Protein AF-A0A4V6CCS2-F1 (afdb_monomer_lite)

Structure (mmCIF, N/CA/C/O backbone):
data_AF-A0A4V6CCS2-F1
#
_entry.id   AF-A0A4V6CCS2-F1
#
loop_
_atom_site.group_PDB
_atom_site.id
_atom_site.type_symbol
_atom_site.label_atom_id
_atom_site.label_alt_id
_atom_site.label_comp_id
_atom_site.label_asym_id
_atom_site.label_entity_id
_atom_site.label_seq_id
_atom_site.pdbx_PDB_ins_code
_atom_site.Cartn_x
_atom_site.Cartn_y
_atom_site.Cartn_z
_atom_site.occupancy
_atom_site.B_iso_or_equiv
_atom_site.auth_seq_id
_atom_site.auth_comp_id
_atom_site.auth_asym_id
_atom_site.auth_atom_id
_atom_site.pdbx_PDB_model_num
ATOM 1 N N . ASN A 1 1 ? 7.533 20.765 -9.346 1.00 40.50 1 ASN A N 1
ATOM 2 C CA . ASN A 1 1 ? 6.982 19.400 -9.194 1.00 40.50 1 ASN A CA 1
ATOM 3 C C . ASN A 1 1 ? 7.958 18.544 -8.409 1.00 40.50 1 ASN A C 1
AT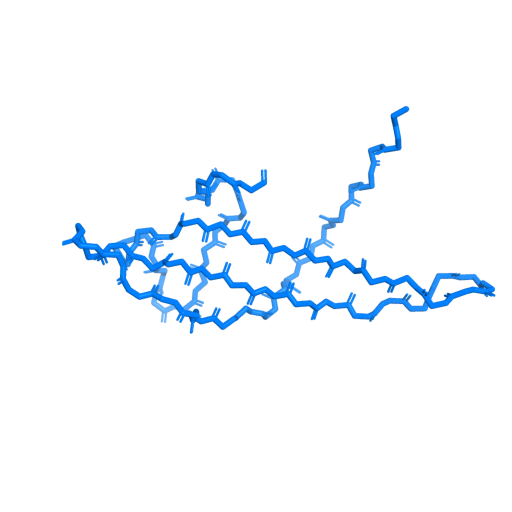OM 5 O O . ASN A 1 1 ? 8.920 18.057 -8.990 1.00 40.50 1 ASN A O 1
ATOM 9 N N . ALA A 1 2 ? 7.765 18.420 -7.095 1.00 43.91 2 ALA A N 1
ATOM 10 C CA . ALA A 1 2 ? 8.545 17.489 -6.285 1.00 43.91 2 ALA A CA 1
ATOM 11 C C . ALA A 1 2 ? 8.105 16.059 -6.633 1.00 43.91 2 ALA A C 1
ATOM 13 O O . ALA A 1 2 ? 6.942 15.707 -6.452 1.00 43.91 2 ALA A O 1
ATOM 14 N N . ARG A 1 3 ? 9.011 15.256 -7.198 1.00 53.34 3 ARG A N 1
ATOM 15 C CA . ARG A 1 3 ? 8.820 13.809 -7.330 1.00 53.34 3 ARG A CA 1
ATOM 16 C C . ARG A 1 3 ? 9.410 13.169 -6.083 1.00 53.34 3 ARG A C 1
ATOM 18 O O . ARG A 1 3 ? 10.609 12.911 -6.033 1.00 53.34 3 ARG A O 1
ATOM 25 N N . ASN A 1 4 ? 8.574 12.960 -5.076 1.00 59.88 4 ASN A N 1
ATOM 26 C CA . ASN A 1 4 ? 8.968 12.212 -3.892 1.00 59.88 4 ASN A CA 1
ATOM 27 C C . ASN A 1 4 ? 8.870 10.723 -4.230 1.00 59.88 4 ASN A C 1
ATOM 29 O O . ASN A 1 4 ? 7.804 10.120 -4.154 1.00 59.88 4 ASN A O 1
ATOM 33 N N . THR A 1 5 ? 9.984 10.145 -4.677 1.00 62.56 5 THR A N 1
ATOM 34 C CA . THR A 1 5 ? 10.076 8.705 -4.921 1.00 62.56 5 THR A CA 1
ATOM 35 C C . THR A 1 5 ? 10.219 7.992 -3.581 1.00 62.56 5 THR A C 1
ATOM 37 O O . THR A 1 5 ? 11.294 7.991 -2.984 1.00 62.56 5 THR A O 1
ATOM 40 N N . PHE A 1 6 ? 9.137 7.381 -3.103 1.00 69.94 6 PHE A N 1
ATOM 41 C CA . PHE A 1 6 ? 9.163 6.490 -1.947 1.00 69.94 6 PHE A CA 1
ATOM 42 C C . PHE A 1 6 ? 9.278 5.037 -2.420 1.00 69.94 6 PHE A C 1
ATOM 44 O O . PHE A 1 6 ? 8.460 4.566 -3.206 1.00 69.94 6 PHE A O 1
ATOM 51 N N . SER A 1 7 ? 10.294 4.324 -1.932 1.00 72.88 7 SER A N 1
ATOM 52 C CA . SER A 1 7 ? 10.478 2.892 -2.172 1.00 72.88 7 SER A CA 1
ATOM 53 C C . SER A 1 7 ? 10.428 2.157 -0.839 1.00 72.88 7 SER A C 1
ATOM 55 O O . SER A 1 7 ? 11.267 2.382 0.032 1.00 72.88 7 SER A O 1
ATOM 57 N N . GLY A 1 8 ? 9.439 1.283 -0.674 1.00 81.31 8 GLY A N 1
ATOM 58 C CA . GLY A 1 8 ? 9.260 0.478 0.528 1.00 81.31 8 GLY A CA 1
ATOM 59 C C . GLY A 1 8 ? 7.844 -0.071 0.641 1.00 81.31 8 GLY A C 1
ATOM 60 O O . GLY A 1 8 ? 6.988 0.196 -0.199 1.00 81.31 8 GLY A O 1
ATOM 61 N N . THR A 1 9 ? 7.595 -0.833 1.701 1.00 83.19 9 THR A N 1
ATOM 62 C CA . THR A 1 9 ? 6.263 -1.365 1.998 1.00 83.19 9 THR A CA 1
ATOM 63 C C . THR A 1 9 ? 5.467 -0.349 2.815 1.00 83.19 9 THR A C 1
ATOM 65 O O . THR A 1 9 ? 5.961 0.194 3.813 1.00 83.19 9 THR A O 1
ATOM 68 N N . LEU A 1 10 ? 4.233 -0.091 2.387 1.00 85.50 10 LEU A N 1
ATOM 69 C CA . LEU A 1 10 ? 3.255 0.725 3.097 1.00 85.50 10 LEU A CA 1
ATOM 70 C C . LEU A 1 10 ? 2.081 -0.165 3.500 1.00 85.50 10 LEU A C 1
ATOM 72 O O . LEU A 1 10 ? 1.493 -0.833 2.653 1.00 85.50 10 LEU A O 1
ATOM 76 N N . THR A 1 11 ? 1.742 -0.168 4.785 1.00 8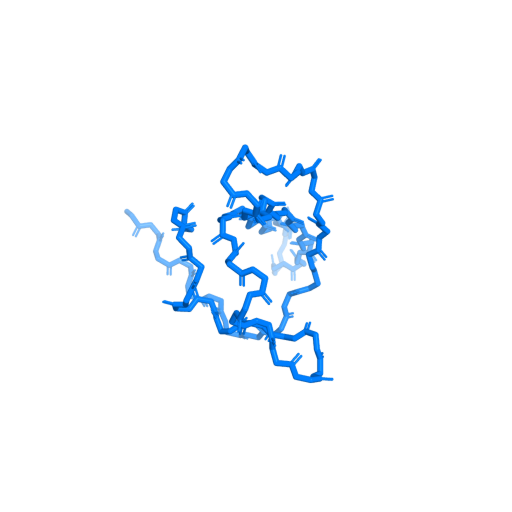8.94 11 THR A N 1
ATOM 77 C CA . THR A 1 11 ? 0.510 -0.801 5.255 1.00 88.94 11 THR A CA 1
ATOM 78 C C . THR A 1 11 ? -0.667 0.097 4.896 1.00 88.94 11 THR A C 1
ATOM 80 O O . THR A 1 11 ? -0.643 1.293 5.183 1.00 88.94 11 THR A O 1
ATOM 83 N N . VAL A 1 12 ? -1.689 -0.486 4.279 1.00 90.62 12 VAL A N 1
ATOM 84 C CA . VAL A 1 12 ? -2.919 0.198 3.870 1.00 90.62 12 VAL A CA 1
ATOM 85 C C . VAL A 1 12 ? -4.125 -0.515 4.473 1.00 90.62 12 VAL A C 1
ATOM 87 O O . VAL A 1 12 ? -4.053 -1.699 4.810 1.00 90.62 12 VAL A O 1
ATOM 90 N N . THR A 1 13 ? -5.239 0.193 4.591 1.00 92.50 13 THR A N 1
ATOM 91 C CA . THR A 1 13 ? -6.534 -0.350 5.004 1.00 92.50 13 THR A CA 1
ATOM 92 C C . THR A 1 13 ? -7.552 -0.169 3.892 1.00 92.50 13 THR A C 1
ATOM 94 O O . THR A 1 13 ? -7.514 0.826 3.175 1.00 92.50 13 THR A O 1
ATOM 97 N N . VAL A 1 14 ? -8.481 -1.114 3.768 1.00 92.94 14 VAL A N 1
ATOM 98 C CA . VAL A 1 14 ? -9.636 -0.973 2.875 1.00 92.94 14 VAL A CA 1
ATOM 99 C C . VAL A 1 14 ? -10.613 0.002 3.523 1.00 92.94 14 VAL A C 1
ATOM 101 O O . VAL A 1 14 ? -11.100 -0.278 4.618 1.00 92.94 14 VAL A O 1
ATOM 104 N N . ASP A 1 15 ? -10.894 1.130 2.880 1.00 94.62 15 ASP A N 1
ATOM 105 C CA . ASP A 1 15 ? -11.922 2.071 3.341 1.00 94.62 15 ASP A CA 1
ATOM 106 C C . ASP A 1 15 ? -13.286 1.765 2.710 1.00 94.62 15 ASP A C 1
ATOM 108 O O . ASP A 1 15 ? -14.317 1.941 3.360 1.00 94.62 15 ASP A O 1
ATOM 112 N N . GLN A 1 16 ? -13.301 1.258 1.471 1.00 93.69 16 GLN A N 1
ATOM 113 C CA . GLN A 1 16 ? -14.534 0.937 0.759 1.00 93.69 16 GLN A CA 1
ATOM 114 C C . GLN A 1 16 ? -14.390 -0.266 -0.183 1.00 93.69 16 GLN A C 1
ATOM 116 O O . GLN A 1 16 ? -13.384 -0.449 -0.865 1.00 93.69 16 GLN A O 1
ATOM 121 N N . VAL A 1 17 ? -15.461 -1.059 -0.288 1.00 95.00 17 VAL A N 1
ATOM 122 C CA . VAL A 1 17 ? -15.653 -2.027 -1.378 1.00 95.00 17 VAL A CA 1
ATOM 123 C C . VAL A 1 17 ? -16.505 -1.374 -2.465 1.00 95.00 17 VAL 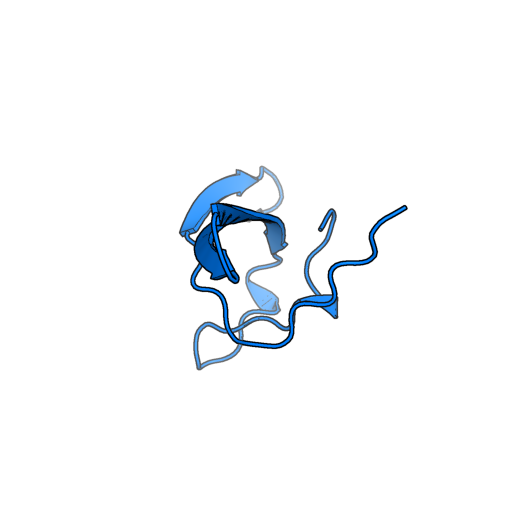A C 1
ATOM 125 O O . VAL A 1 17 ? -17.625 -0.926 -2.211 1.00 95.00 17 VAL A O 1
ATOM 128 N N . LEU A 1 18 ? -15.964 -1.290 -3.674 1.00 93.50 18 LEU A N 1
ATOM 129 C CA . LEU A 1 18 ? -16.630 -0.718 -4.838 1.00 93.50 18 LEU A CA 1
ATOM 130 C C . LEU A 1 18 ? -17.683 -1.685 -5.397 1.00 93.50 18 LEU A C 1
ATOM 132 O O . LEU A 1 18 ? -17.614 -2.897 -5.203 1.00 93.50 18 LEU A O 1
ATOM 136 N N . VAL A 1 19 ? -18.649 -1.152 -6.150 1.00 93.06 19 VAL A N 1
ATOM 137 C CA . VAL A 1 19 ? -19.776 -1.921 -6.724 1.00 93.06 19 VAL A CA 1
ATOM 138 C C . VAL A 1 19 ? -19.307 -3.061 -7.638 1.00 93.06 19 VAL A C 1
ATOM 140 O O . VAL A 1 19 ? -19.962 -4.094 -7.737 1.00 93.06 19 VAL A O 1
ATOM 143 N N . ASN A 1 20 ? -18.153 -2.900 -8.286 1.00 92.25 20 ASN A N 1
ATOM 144 C CA . ASN A 1 20 ? -17.533 -3.926 -9.126 1.00 92.25 20 ASN A CA 1
ATOM 145 C C . ASN A 1 20 ? -16.740 -4.987 -8.332 1.00 92.25 20 ASN A C 1
ATOM 147 O O . ASN A 1 20 ? -16.143 -5.874 -8.938 1.00 92.25 20 ASN A O 1
ATOM 151 N N . GLY A 1 21 ? -16.711 -4.894 -7.000 1.00 91.44 21 GLY A N 1
ATOM 152 C CA . GLY A 1 21 ? -15.967 -5.785 -6.112 1.00 91.44 21 GLY A CA 1
ATOM 153 C C . GLY A 1 21 ? -14.500 -5.405 -5.902 1.00 91.44 21 GLY A C 1
ATOM 154 O O . GLY A 1 21 ? -13.804 -6.114 -5.179 1.00 91.44 21 GLY A O 1
ATOM 155 N N . ASN A 1 22 ? -14.015 -4.310 -6.497 1.00 94.06 22 ASN A N 1
ATOM 156 C CA . ASN A 1 22 ? -12.679 -3.798 -6.196 1.00 94.06 22 ASN A CA 1
ATOM 157 C C . ASN A 1 22 ? -12.638 -3.148 -4.809 1.00 94.06 22 ASN A C 1
ATOM 159 O O . ASN A 1 22 ? -13.658 -2.738 -4.260 1.00 94.06 22 ASN A O 1
ATOM 163 N N . LEU A 1 23 ? -11.439 -3.030 -4.256 1.00 93.62 23 LEU A N 1
ATOM 164 C CA . LEU A 1 23 ? -11.198 -2.459 -2.942 1.00 93.62 23 LEU A CA 1
ATOM 165 C C . LEU A 1 23 ? -10.568 -1.085 -3.123 1.00 93.62 23 LEU A C 1
ATOM 167 O O . LEU A 1 23 ? -9.494 -0.982 -3.711 1.00 93.62 23 LEU A O 1
ATOM 171 N N . HIS A 1 24 ? -11.217 -0.041 -2.629 1.00 93.94 24 HIS A N 1
ATOM 172 C CA . HIS A 1 24 ? -10.527 1.215 -2.395 1.00 93.94 24 HIS A CA 1
ATOM 173 C C . HIS A 1 24 ? -9.698 1.049 -1.116 1.00 93.94 24 HIS A C 1
ATOM 175 O O . HIS A 1 24 ? -10.152 0.452 -0.133 1.00 93.94 24 HIS A O 1
ATOM 181 N N . VAL A 1 25 ? -8.432 1.447 -1.188 1.00 92.81 25 VAL A N 1
ATOM 182 C CA . VAL A 1 25 ? -7.481 1.319 -0.089 1.00 92.81 25 VAL A CA 1
ATOM 183 C C . VAL A 1 25 ? -6.824 2.653 0.172 1.00 92.81 25 VAL A C 1
ATOM 185 O O . VAL A 1 25 ? -6.496 3.398 -0.750 1.00 92.81 25 VAL A O 1
ATOM 188 N N . VAL A 1 26 ? -6.586 2.923 1.447 1.00 92.50 26 VAL A N 1
ATOM 189 C CA . VAL A 1 26 ? -5.931 4.136 1.916 1.00 92.50 26 VAL A CA 1
ATOM 190 C C . VAL A 1 26 ? -4.861 3.776 2.934 1.00 92.50 26 VAL A C 1
ATOM 192 O O . VAL A 1 26 ? -5.030 2.873 3.752 1.00 92.50 26 VAL A O 1
ATOM 195 N N . GLY A 1 27 ? -3.735 4.472 2.885 1.00 89.62 27 GLY A N 1
ATOM 196 C CA . GLY A 1 27 ? -2.664 4.346 3.861 1.00 89.62 27 GLY A CA 1
ATOM 197 C C . GLY A 1 27 ? -2.034 5.697 4.125 1.00 89.62 27 GLY A C 1
ATOM 198 O O . GLY A 1 27 ? -1.801 6.481 3.206 1.00 89.62 27 GLY A O 1
ATOM 199 N N . GLU A 1 28 ? -1.733 5.962 5.388 1.00 87.81 28 GLU A N 1
ATOM 200 C CA . GLU A 1 28 ? -0.932 7.109 5.785 1.00 87.81 28 GLU A CA 1
ATOM 201 C C . GLU A 1 28 ? 0.332 6.602 6.472 1.00 87.81 28 GLU A C 1
ATOM 203 O O . GLU A 1 28 ? 0.288 5.712 7.324 1.00 87.81 28 GLU A O 1
ATOM 208 N N . LYS A 1 29 ? 1.474 7.167 6.096 1.00 83.62 29 LYS A N 1
ATOM 209 C CA . LYS A 1 29 ? 2.731 6.954 6.799 1.00 83.62 29 LYS A CA 1
ATOM 210 C C . LYS A 1 29 ? 3.328 8.289 7.172 1.00 83.62 29 LYS A C 1
ATOM 212 O O . LYS A 1 29 ? 3.726 9.072 6.313 1.00 83.62 29 LYS A O 1
ATOM 217 N N . GLN A 1 30 ? 3.419 8.509 8.474 1.00 79.94 30 GLN A N 1
ATOM 218 C CA . GLN A 1 30 ? 4.179 9.605 9.040 1.00 79.94 30 GLN A CA 1
ATOM 219 C C . GLN A 1 30 ? 5.670 9.278 8.915 1.00 79.94 30 GLN A C 1
ATOM 221 O O . GLN A 1 30 ? 6.131 8.239 9.396 1.00 79.94 30 GLN A O 1
ATOM 226 N N . ILE A 1 31 ? 6.424 10.147 8.250 1.00 74.94 31 ILE A N 1
ATOM 227 C CA . ILE A 1 31 ? 7.878 10.039 8.145 1.00 74.94 31 ILE A CA 1
ATOM 228 C C . ILE A 1 31 ? 8.480 11.315 8.722 1.00 74.94 31 ILE A C 1
ATOM 230 O O . ILE A 1 31 ? 8.160 12.428 8.309 1.00 74.94 31 ILE A O 1
ATOM 234 N N . ALA A 1 32 ? 9.372 11.147 9.694 1.00 69.19 32 ALA A N 1
ATOM 235 C CA . ALA A 1 32 ? 10.209 12.237 10.163 1.00 69.19 32 ALA A CA 1
ATOM 236 C C . ALA A 1 32 ? 11.346 12.429 9.152 1.00 69.19 32 ALA A C 1
ATOM 238 O O . ALA A 1 32 ? 12.255 11.600 9.080 1.00 69.19 32 ALA A O 1
ATOM 239 N N . ILE A 1 33 ? 11.281 13.492 8.348 1.00 69.38 33 ILE A N 1
ATOM 240 C CA . ILE A 1 33 ? 12.352 13.843 7.412 1.00 69.38 33 ILE A CA 1
ATOM 241 C C . ILE A 1 33 ? 13.019 15.119 7.920 1.00 69.38 33 ILE A C 1
ATOM 243 O O . ILE A 1 33 ? 12.416 16.190 7.959 1.00 69.38 33 ILE A O 1
ATOM 247 N N . ASN A 1 34 ? 14.292 14.988 8.298 1.00 63.94 34 ASN A N 1
ATOM 248 C CA . ASN A 1 34 ? 15.193 16.056 8.736 1.00 63.94 34 ASN A CA 1
ATOM 249 C C . ASN A 1 34 ? 14.710 16.877 9.947 1.00 63.94 34 ASN A C 1
ATOM 251 O O . ASN A 1 34 ? 15.220 16.696 11.048 1.00 63.94 34 ASN A O 1
ATOM 255 N N . GLN A 1 35 ? 13.795 17.824 9.732 1.00 59.28 35 GLN A N 1
ATOM 256 C CA . GLN A 1 35 ? 13.410 18.890 10.672 1.00 59.28 35 GLN A CA 1
ATOM 257 C C . GLN A 1 35 ? 11.884 19.122 10.708 1.00 59.28 35 GLN A C 1
ATOM 259 O O . GLN A 1 35 ? 11.419 20.074 11.330 1.00 59.28 35 GLN A O 1
ATOM 264 N N . GLY A 1 36 ? 11.099 18.255 10.057 1.00 67.06 36 GLY A N 1
ATOM 265 C CA . GLY A 1 36 ? 9.640 18.326 10.012 1.00 67.06 36 GLY A CA 1
ATOM 266 C C . GLY A 1 36 ? 8.992 16.941 10.002 1.00 67.06 36 GLY A C 1
ATOM 267 O O . GLY A 1 36 ? 9.607 15.940 9.631 1.00 67.06 36 GLY A O 1
ATOM 268 N N . 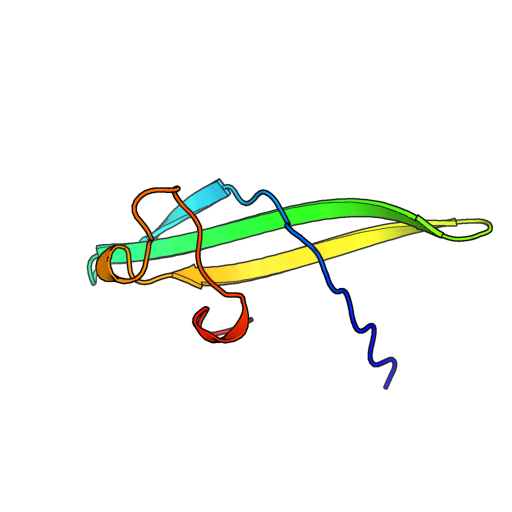THR A 1 37 ? 7.736 16.887 10.443 1.00 76.44 37 THR A N 1
ATOM 269 C CA . THR A 1 37 ? 6.887 15.709 10.251 1.00 76.44 37 THR A CA 1
ATOM 270 C C . THR A 1 37 ? 6.223 15.826 8.886 1.00 76.44 37 THR A C 1
ATOM 272 O O . THR A 1 37 ? 5.405 16.723 8.688 1.00 76.44 37 THR A O 1
ATOM 275 N N . GLU A 1 38 ? 6.558 14.931 7.962 1.00 79.00 38 GLU A N 1
ATOM 276 C CA . GLU A 1 38 ? 5.833 14.792 6.700 1.00 79.00 38 GLU A CA 1
ATOM 277 C C . GLU A 1 38 ? 4.899 13.582 6.757 1.00 79.00 38 GLU A C 1
ATOM 279 O O . GLU A 1 38 ? 5.189 12.566 7.394 1.00 79.00 38 GLU A O 1
ATOM 284 N N . PHE A 1 39 ? 3.764 13.693 6.073 1.00 78.44 39 PHE A N 1
ATOM 285 C CA . PHE A 1 39 ? 2.802 12.609 5.927 1.00 78.44 39 PHE A CA 1
ATOM 286 C C . PHE A 1 39 ? 2.772 12.183 4.467 1.00 78.44 39 PHE A C 1
ATOM 288 O O . PHE A 1 39 ? 2.476 12.989 3.584 1.00 78.44 39 PHE A O 1
ATOM 295 N N . ILE A 1 40 ? 3.055 10.909 4.218 1.00 80.75 40 ILE A N 1
ATOM 296 C CA . ILE A 1 40 ? 2.792 10.287 2.926 1.00 80.75 40 ILE A CA 1
ATOM 297 C C . ILE A 1 40 ? 1.399 9.687 3.000 1.00 80.75 40 ILE A C 1
ATOM 299 O O . ILE A 1 40 ? 1.156 8.774 3.788 1.00 80.75 40 ILE A O 1
ATOM 303 N N . ARG A 1 41 ? 0.497 10.199 2.169 1.00 85.31 41 ARG A N 1
ATOM 304 C CA . ARG A 1 41 ? -0.824 9.616 1.953 1.00 85.31 41 ARG A CA 1
ATOM 305 C C . ARG A 1 41 ? -0.812 8.870 0.635 1.00 85.31 41 ARG A C 1
ATOM 307 O O . ARG A 1 41 ? -0.362 9.404 -0.373 1.00 85.31 41 ARG A O 1
ATOM 314 N N . PHE A 1 42 ? -1.296 7.644 0.676 1.00 86.94 42 PHE A N 1
ATOM 315 C CA . PHE A 1 42 ? -1.490 6.793 -0.479 1.00 86.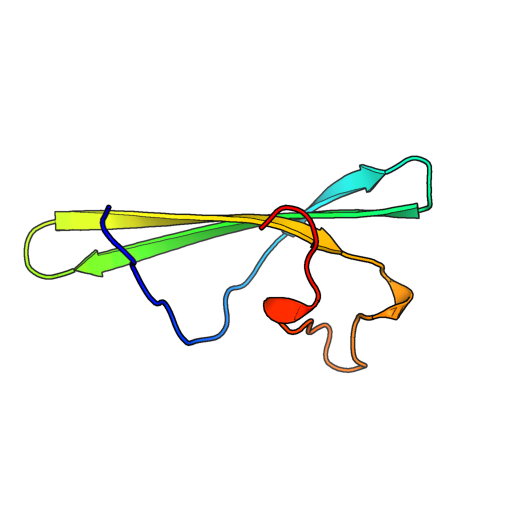94 42 PHE A CA 1
ATOM 316 C C . PHE A 1 42 ? -2.957 6.390 -0.519 1.00 86.94 42 PHE A C 1
ATOM 318 O O . PHE A 1 42 ? -3.513 5.972 0.498 1.00 86.94 42 PHE A O 1
ATOM 325 N N . SER A 1 43 ? -3.567 6.501 -1.686 1.00 90.88 43 SER A N 1
ATOM 326 C CA . SER A 1 43 ? -4.905 5.994 -1.959 1.00 90.88 43 SER A CA 1
ATOM 327 C C . SER A 1 43 ? -4.897 5.314 -3.310 1.00 90.88 43 SER A C 1
ATOM 329 O O . SER A 1 43 ? -4.110 5.684 -4.175 1.00 90.88 43 SER A O 1
ATOM 331 N N . GLY A 1 44 ? -5.779 4.347 -3.500 1.00 92.19 44 GLY A N 1
ATOM 332 C CA . GLY A 1 44 ? -6.000 3.794 -4.822 1.00 92.19 44 GLY A CA 1
ATOM 333 C C . GLY A 1 44 ? -6.949 2.616 -4.804 1.00 92.19 44 GLY A C 1
ATOM 334 O O . GLY A 1 44 ? -7.456 2.201 -3.760 1.00 92.19 44 GLY A O 1
ATOM 335 N N . VAL A 1 45 ? -7.197 2.072 -5.987 1.00 93.81 45 VAL A N 1
ATOM 336 C CA . VAL A 1 45 ? -8.114 0.956 -6.185 1.00 93.81 45 VAL A CA 1
ATOM 337 C C . VAL A 1 45 ? -7.325 -0.312 -6.480 1.00 93.81 45 VAL A C 1
ATOM 339 O O . VAL A 1 45 ? -6.542 -0.392 -7.428 1.00 93.81 45 VAL A O 1
ATOM 342 N N . VAL A 1 46 ? -7.569 -1.333 -5.668 1.00 91.94 46 VAL A N 1
ATOM 343 C CA . VAL A 1 46 ? -6.976 -2.663 -5.765 1.00 91.94 46 VAL A CA 1
ATOM 344 C C . VAL A 1 46 ? -8.025 -3.647 -6.260 1.00 91.94 46 VAL A C 1
ATOM 346 O O . VAL A 1 46 ? -9.139 -3.721 -5.742 1.00 91.94 46 VAL A O 1
ATOM 349 N N . ASN A 1 47 ? -7.659 -4.459 -7.247 1.00 92.56 47 ASN A N 1
ATOM 350 C CA . ASN A 1 47 ? -8.452 -5.627 -7.598 1.00 92.56 47 ASN A CA 1
ATOM 351 C C . ASN A 1 47 ? -8.121 -6.757 -6.608 1.00 92.56 47 ASN A C 1
ATOM 353 O O . ASN A 1 47 ? -6.967 -7.174 -6.543 1.00 92.56 47 ASN A O 1
ATOM 357 N N . PRO A 1 48 ? -9.085 -7.316 -5.860 1.00 87.31 48 PRO A N 1
ATOM 358 C CA . PRO A 1 48 ? -8.794 -8.371 -4.890 1.00 87.31 48 PRO A CA 1
ATOM 359 C C . PRO A 1 48 ? -8.145 -9.620 -5.510 1.00 87.31 48 PRO A C 1
ATOM 361 O O . PRO A 1 48 ? -7.465 -10.363 -4.811 1.00 87.31 48 PRO A O 1
ATOM 364 N N . ARG A 1 49 ? -8.291 -9.843 -6.824 1.00 88.31 49 ARG A N 1
ATOM 365 C CA . ARG A 1 49 ? -7.625 -10.944 -7.542 1.00 88.31 49 ARG A CA 1
ATOM 366 C C . ARG A 1 49 ? -6.123 -10.739 -7.745 1.00 88.31 49 ARG A C 1
ATOM 368 O O . ARG A 1 49 ? -5.439 -11.710 -8.052 1.00 88.31 49 ARG A O 1
ATOM 375 N N . THR A 1 50 ? -5.614 -9.512 -7.625 1.00 87.00 50 THR A N 1
ATOM 376 C CA . THR A 1 50 ? -4.177 -9.213 -7.759 1.00 87.00 50 THR A CA 1
ATOM 377 C C . THR A 1 50 ? -3.438 -9.262 -6.421 1.00 87.00 50 THR A C 1
ATOM 379 O O . THR A 1 50 ? -2.214 -9.149 -6.395 1.00 87.00 50 THR A O 1
ATOM 382 N N . ILE A 1 51 ? -4.158 -9.470 -5.313 1.00 86.44 51 ILE A N 1
ATOM 383 C CA . ILE A 1 51 ? -3.576 -9.643 -3.983 1.00 86.44 51 ILE A CA 1
ATOM 384 C C . ILE A 1 51 ? -2.838 -10.984 -3.937 1.00 86.44 51 ILE A C 1
ATOM 386 O O . ILE A 1 51 ? -3.426 -12.044 -4.153 1.00 86.44 51 ILE A O 1
ATOM 390 N N . SER A 1 52 ? -1.532 -10.940 -3.663 1.00 88.50 52 SER A N 1
ATOM 391 C CA . SER A 1 52 ? -0.724 -12.150 -3.502 1.00 88.50 52 SER A CA 1
ATOM 392 C C . SER A 1 52 ? -1.150 -12.950 -2.262 1.00 88.50 52 SER A C 1
ATOM 394 O O . SER A 1 52 ? -1.765 -12.420 -1.339 1.00 88.50 52 SER A O 1
ATOM 396 N N . GLY A 1 53 ? -0.718 -14.212 -2.159 1.00 85.31 53 GLY A N 1
ATOM 397 C CA . GLY A 1 53 ? -0.923 -15.026 -0.949 1.00 85.31 53 GLY A CA 1
ATOM 398 C C . GLY A 1 53 ? -0.277 -14.461 0.329 1.00 85.31 53 GLY A C 1
ATOM 399 O O . GLY A 1 53 ? -0.531 -14.970 1.415 1.00 85.31 53 GLY A O 1
ATOM 400 N N . SER A 1 54 ? 0.537 -13.405 0.215 1.00 88.50 54 SER A N 1
ATOM 401 C CA . SER A 1 54 ? 1.097 -12.646 1.339 1.00 88.50 54 SER A CA 1
ATOM 402 C C . SER A 1 54 ? 0.325 -11.353 1.641 1.00 88.50 54 SER A C 1
ATOM 404 O O . SER A 1 54 ? 0.853 -10.484 2.332 1.00 88.50 54 SER A O 1
ATOM 406 N N . ASN A 1 55 ? -0.889 -11.187 1.103 1.00 85.12 55 ASN A N 1
ATOM 407 C CA . ASN A 1 55 ? -1.704 -9.973 1.224 1.00 85.12 55 ASN A CA 1
ATOM 408 C C . ASN A 1 55 ? -0.967 -8.703 0.770 1.00 85.12 55 ASN A C 1
ATOM 410 O O . ASN A 1 55 ? -1.030 -7.662 1.419 1.00 85.12 55 ASN A O 1
ATOM 414 N N . SER A 1 56 ? -0.209 -8.794 -0.325 1.00 85.31 56 SER A N 1
ATOM 415 C CA . SER A 1 56 ? 0.587 -7.684 -0.857 1.00 85.31 56 SER A CA 1
ATOM 416 C C . SER A 1 56 ? 0.253 -7.427 -2.324 1.00 85.31 56 SER A C 1
ATOM 418 O O . SER A 1 56 ? -0.003 -8.365 -3.079 1.00 85.31 56 SER A O 1
ATOM 420 N N . VAL A 1 57 ? 0.284 -6.157 -2.733 1.00 85.56 57 VAL A N 1
ATOM 421 C CA . VAL A 1 57 ? 0.063 -5.720 -4.120 1.00 85.56 57 VAL A CA 1
ATOM 422 C C . VAL A 1 57 ? 1.170 -4.735 -4.499 1.00 85.56 57 VAL A C 1
ATOM 424 O O . VAL A 1 57 ? 1.423 -3.801 -3.734 1.00 85.56 57 VAL A O 1
ATOM 427 N N . PRO A 1 58 ? 1.858 -4.913 -5.642 1.00 85.81 58 PRO A N 1
ATOM 428 C CA . PRO A 1 58 ? 2.812 -3.922 -6.129 1.00 85.81 58 PRO A CA 1
ATOM 429 C C . PRO A 1 58 ? 2.117 -2.581 -6.378 1.00 85.81 58 PRO A C 1
ATOM 431 O O . PRO A 1 58 ? 1.051 -2.551 -6.987 1.00 85.81 58 PRO A O 1
ATOM 434 N N . SER A 1 59 ? 2.738 -1.467 -5.982 1.00 82.31 59 SER A N 1
ATOM 435 C CA . SER A 1 59 ? 2.171 -0.124 -6.200 1.00 82.31 59 SER A CA 1
ATOM 436 C C . SER A 1 59 ? 1.897 0.180 -7.678 1.00 82.31 59 SER A C 1
ATOM 438 O O . SER A 1 59 ? 0.970 0.915 -7.988 1.00 82.31 59 SER A O 1
ATOM 440 N N . THR A 1 60 ? 2.633 -0.449 -8.600 1.00 83.50 60 THR A N 1
ATOM 441 C CA . THR A 1 60 ? 2.411 -0.364 -10.054 1.00 83.50 60 THR A CA 1
ATOM 442 C C . THR A 1 60 ? 1.119 -1.026 -10.538 1.00 83.50 60 THR A C 1
ATOM 444 O O . THR A 1 60 ? 0.733 -0.824 -11.686 1.00 83.50 60 THR A O 1
ATOM 447 N N . GLN A 1 61 ? 0.468 -1.837 -9.702 1.00 82.81 61 GLN A N 1
ATOM 448 C CA . GLN A 1 61 ? -0.798 -2.515 -10.001 1.00 82.81 61 GLN A CA 1
ATOM 449 C C . GLN A 1 61 ? -1.997 -1.881 -9.281 1.00 82.81 61 GLN A C 1
ATOM 451 O O . GLN A 1 61 ? -3.105 -2.413 -9.363 1.00 82.81 61 GLN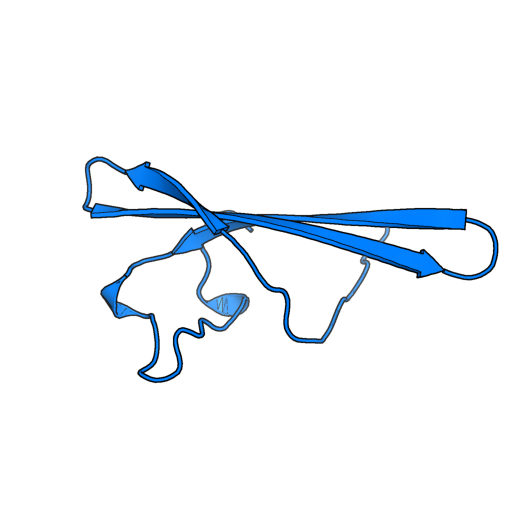 A O 1
ATOM 456 N N . VAL A 1 62 ? -1.787 -0.773 -8.566 1.00 82.44 62 VAL A N 1
ATOM 457 C CA . VAL A 1 62 ? -2.858 0.006 -7.940 1.00 82.44 62 VAL A CA 1
ATOM 458 C C . VAL A 1 62 ? -3.326 1.060 -8.938 1.00 82.44 62 VAL A C 1
ATOM 460 O O . VAL A 1 62 ? -2.514 1.809 -9.479 1.00 82.44 62 VAL A O 1
ATOM 463 N N . ALA A 1 63 ? -4.629 1.093 -9.214 1.00 80.19 63 ALA A N 1
ATOM 464 C CA . ALA A 1 63 ? -5.222 2.118 -10.067 1.00 80.19 63 ALA A CA 1
ATOM 465 C C . ALA A 1 63 ? -5.459 3.411 -9.269 1.00 80.19 63 ALA A C 1
ATOM 467 O O . ALA A 1 63 ? -5.724 3.347 -8.069 1.00 80.19 63 ALA A O 1
ATOM 468 N N . ASP A 1 64 ? -5.395 4.559 -9.950 1.00 75.56 64 ASP A N 1
ATOM 469 C CA . ASP A 1 64 ? -5.642 5.897 -9.385 1.00 75.56 64 ASP A CA 1
ATOM 470 C C . ASP A 1 64 ? -4.759 6.256 -8.165 1.00 75.56 64 ASP A C 1
ATOM 472 O O . ASP A 1 64 ? -5.237 6.854 -7.201 1.00 75.56 64 ASP A O 1
ATOM 476 N N . ALA A 1 65 ? -3.473 5.875 -8.225 1.00 63.09 65 ALA A N 1
ATOM 477 C CA . ALA A 1 65 ? -2.444 6.109 -7.202 1.00 63.09 65 ALA A CA 1
ATOM 478 C C . ALA A 1 65 ? -1.525 7.312 -7.487 1.00 63.09 65 ALA A C 1
ATOM 480 O O . ALA A 1 65 ? -1.265 7.604 -8.680 1.00 63.09 65 ALA A O 1
#

pLDDT: mean 82.07, std 12.3, range [40.5, 95.0]

Secondary structure (DSSP, 8-state):
-------S----EEEEE-TTS-EEEEEEEEEEETTEEEEEEEEEEE-GGG--TTS---GGG-BT-

Radius of gyration: 13.28 Å; chains: 1; bounding box: 35×34×21 Å

Foldseek 3Di:
DDPPDDDDDFDWDFPDQDPVRKTWIKTWDFDDDDPDTDIDIDIFIGDPVQQDPVRDHPPVRTHPD

Sequence (65 aa):
NARNTFSGTLTVTVDQVLVNGNLHVVGEKQIAINQGTEFIRFSGVVNPRTISGSNSVPSTQVADA